Protein AF-A0AAW1L3X9-F1 (afdb_monomer_lite)

Radius of gyration: 18.59 Å; chains: 1; bounding box: 48×36×41 Å

Organism: Popillia japonica (NCBI:txid7064)

Structure (mmCIF, N/CA/C/O backbone):
data_AF-A0AAW1L3X9-F1
#
_entry.id   AF-A0AAW1L3X9-F1
#
loop_
_atom_site.group_PDB
_atom_site.id
_atom_site.type_symbol
_atom_site.label_atom_id
_atom_site.label_alt_id
_atom_site.label_comp_id
_atom_site.label_asym_id
_atom_site.label_entity_id
_atom_site.label_seq_id
_atom_site.pdbx_PDB_ins_code
_atom_site.Cartn_x
_atom_site.Cartn_y
_atom_site.Cartn_z
_atom_site.occupancy
_atom_site.B_iso_or_equiv
_atom_site.auth_seq_id
_atom_site.auth_comp_id
_atom_site.auth_asym_id
_atom_site.auth_atom_id
_atom_site.pdbx_PDB_model_num
ATOM 1 N N . MET A 1 1 ? 4.579 18.837 -8.615 1.00 31.17 1 MET A N 1
ATOM 2 C CA . MET A 1 1 ? 4.226 18.427 -9.988 1.00 31.17 1 MET A CA 1
ATOM 3 C C . MET A 1 1 ? 5.165 17.307 -10.387 1.00 31.17 1 MET A C 1
ATOM 5 O O . MET A 1 1 ? 6.360 17.476 -10.192 1.00 31.17 1 MET A O 1
ATOM 9 N N . LEU A 1 2 ? 4.646 16.171 -10.857 1.00 41.59 2 LEU A N 1
ATOM 10 C CA . LEU A 1 2 ? 5.478 15.141 -11.482 1.00 41.59 2 LEU A CA 1
ATOM 11 C C . LEU A 1 2 ? 5.768 15.633 -12.906 1.00 41.59 2 LEU A C 1
ATOM 13 O O . LEU A 1 2 ? 4.848 15.704 -13.716 1.00 41.59 2 LEU A O 1
ATOM 17 N N . GLN A 1 3 ? 7.000 16.052 -13.185 1.00 44.22 3 GLN A N 1
ATOM 18 C CA . GLN A 1 3 ? 7.439 16.269 -14.562 1.00 44.22 3 GLN A CA 1
ATOM 19 C C . GLN A 1 3 ? 7.664 14.890 -15.181 1.00 44.22 3 GLN A C 1
ATOM 21 O O . GLN A 1 3 ? 8.655 14.229 -14.884 1.00 44.22 3 GLN A O 1
ATOM 26 N N . ILE A 1 4 ? 6.711 14.440 -15.994 1.00 54.62 4 ILE A N 1
ATOM 27 C CA . ILE A 1 4 ? 6.959 13.378 -16.965 1.00 54.62 4 ILE A CA 1
ATOM 28 C C . ILE A 1 4 ? 7.671 14.082 -18.118 1.00 54.62 4 ILE A C 1
ATOM 30 O O . ILE A 1 4 ? 7.050 14.820 -18.878 1.00 54.62 4 ILE A O 1
ATOM 34 N N . ALA A 1 5 ? 8.997 13.973 -18.142 1.00 49.59 5 ALA A N 1
ATOM 35 C CA . ALA A 1 5 ? 9.815 14.484 -19.227 1.00 49.59 5 ALA A CA 1
ATOM 36 C C . ALA A 1 5 ? 9.553 13.613 -20.460 1.00 49.59 5 ALA A C 1
ATOM 38 O O . ALA A 1 5 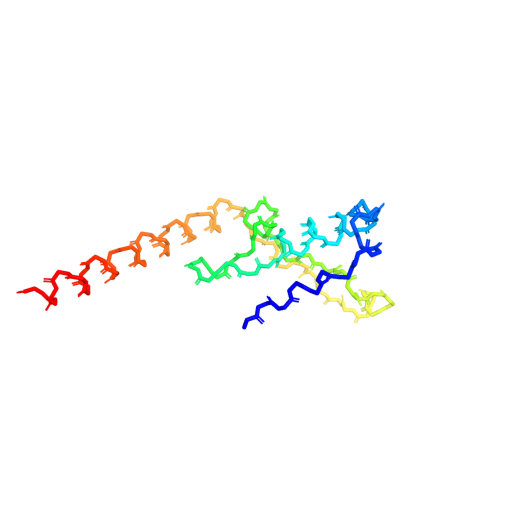? 10.065 12.509 -20.558 1.00 49.59 5 ALA A O 1
ATOM 39 N N . THR A 1 6 ? 8.706 14.084 -21.369 1.00 50.62 6 THR A N 1
ATOM 40 C CA . THR A 1 6 ? 8.506 13.464 -22.679 1.00 50.62 6 THR A CA 1
ATOM 41 C C . THR A 1 6 ? 9.574 14.001 -23.628 1.00 50.62 6 THR A C 1
ATOM 43 O O . THR A 1 6 ? 9.373 15.029 -24.275 1.00 50.62 6 THR A O 1
ATOM 46 N N . SER A 1 7 ? 10.740 13.357 -23.662 1.00 49.94 7 SER A N 1
ATOM 47 C CA . SER A 1 7 ? 11.645 13.436 -24.814 1.00 49.94 7 SER A CA 1
ATOM 48 C C . SER A 1 7 ? 11.321 1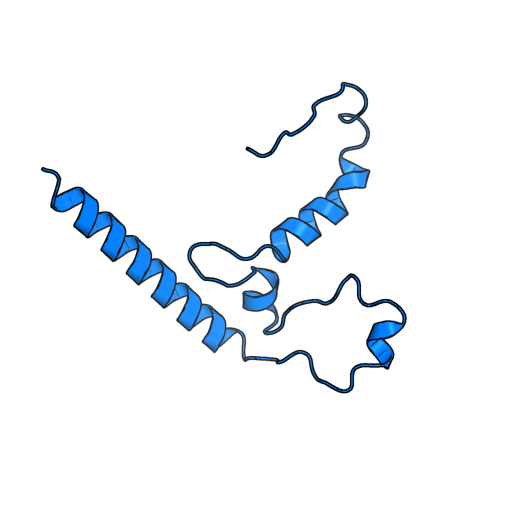2.280 -25.757 1.00 49.94 7 SER A C 1
ATOM 50 O O . SER A 1 7 ? 11.167 11.158 -25.291 1.00 49.94 7 SER A O 1
ATOM 52 N N . GLU A 1 8 ? 11.234 12.544 -27.060 1.00 54.28 8 GLU A N 1
ATOM 53 C CA . GLU A 1 8 ? 10.766 11.620 -28.114 1.00 54.28 8 GLU A CA 1
ATOM 54 C C . GLU A 1 8 ? 11.528 10.270 -28.198 1.00 54.28 8 GLU A C 1
ATOM 56 O O . GLU A 1 8 ? 11.042 9.332 -28.822 1.00 54.28 8 GLU A O 1
ATOM 61 N N . ASP A 1 9 ? 12.671 10.130 -27.515 1.00 53.50 9 ASP A N 1
ATOM 62 C CA . ASP A 1 9 ? 13.433 8.876 -27.363 1.00 53.50 9 ASP A CA 1
ATOM 63 C C . ASP A 1 9 ? 12.851 7.896 -26.311 1.00 53.50 9 ASP A C 1
ATOM 65 O O . ASP A 1 9 ? 13.185 6.709 -26.322 1.00 53.50 9 ASP A O 1
ATOM 69 N N . ASP A 1 10 ? 11.979 8.350 -25.400 1.00 56.03 10 ASP A N 1
ATOM 70 C CA . ASP A 1 10 ? 11.425 7.517 -24.311 1.00 56.03 10 ASP A CA 1
ATOM 71 C C . ASP A 1 10 ? 10.243 6.635 -24.761 1.00 56.03 10 ASP A C 1
ATOM 73 O O . ASP A 1 10 ? 9.995 5.575 -24.175 1.00 56.03 10 ASP A O 1
ATOM 77 N N . ASP A 1 11 ? 9.541 7.011 -25.835 1.00 58.62 11 ASP A N 1
ATOM 78 C CA . ASP A 1 11 ? 8.330 6.308 -26.291 1.00 58.62 11 ASP A CA 1
ATOM 79 C C . ASP A 1 11 ? 8.619 4.888 -26.812 1.00 58.62 11 ASP A C 1
ATOM 81 O O . ASP A 1 11 ? 7.752 4.012 -26.768 1.00 58.62 11 ASP A O 1
ATOM 85 N N . THR A 1 12 ? 9.851 4.604 -27.250 1.00 65.62 12 THR A N 1
ATOM 86 C CA . THR A 1 12 ? 10.255 3.268 -27.734 1.00 65.62 12 THR A CA 1
ATOM 87 C C . THR A 1 12 ? 10.795 2.340 -26.645 1.00 65.62 12 THR A C 1
ATOM 89 O O . THR A 1 12 ? 11.011 1.161 -26.921 1.00 65.62 12 THR A O 1
ATOM 92 N N . ARG A 1 13 ? 10.987 2.825 -25.408 1.00 74.19 13 ARG A N 1
ATOM 93 C CA . ARG A 1 13 ? 11.578 2.054 -24.290 1.00 74.19 13 ARG A CA 1
ATOM 94 C C . ARG A 1 13 ? 10.686 1.982 -23.052 1.00 74.19 13 ARG A C 1
ATOM 96 O O . ARG A 1 13 ? 11.162 1.738 -21.939 1.00 74.19 13 ARG A O 1
ATOM 103 N N . TRP A 1 14 ? 9.381 2.180 -23.224 1.00 75.12 14 TRP A N 1
ATOM 104 C CA . TRP A 1 14 ? 8.395 2.101 -22.142 1.00 75.12 14 TRP A CA 1
ATOM 105 C C . TRP A 1 14 ? 8.481 0.778 -21.352 1.00 75.12 14 TRP A C 1
ATOM 107 O O . TRP A 1 14 ? 8.263 0.751 -20.138 1.00 75.12 14 TRP A O 1
ATOM 117 N N . ASP A 1 15 ? 8.865 -0.3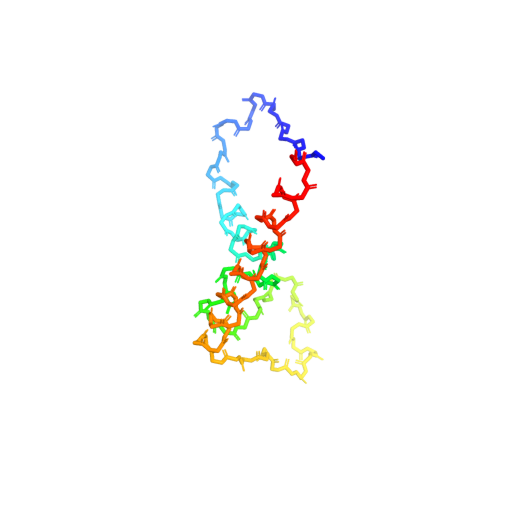13 -22.017 1.00 81.19 15 ASP A N 1
ATOM 118 C CA . ASP A 1 15 ? 9.056 -1.649 -21.452 1.00 81.19 15 ASP A CA 1
ATOM 119 C C . ASP A 1 15 ? 10.211 -1.700 -20.436 1.00 81.19 15 ASP A C 1
ATOM 121 O O . ASP A 1 15 ? 10.100 -2.348 -19.390 1.00 81.19 15 ASP A O 1
ATOM 125 N N . VAL A 1 16 ? 11.288 -0.946 -20.680 1.00 82.06 16 VAL A N 1
ATOM 126 C CA . VAL A 1 16 ? 12.442 -0.822 -19.773 1.00 82.06 16 VAL A CA 1
ATOM 127 C C . VAL A 1 16 ? 12.024 -0.196 -18.442 1.00 82.06 16 VAL A C 1
ATOM 129 O O . VAL A 1 16 ? 12.549 -0.550 -17.381 1.00 82.06 16 VAL A O 1
ATOM 132 N N . HIS A 1 17 ? 11.043 0.705 -18.476 1.00 83.12 17 HIS A N 1
ATOM 133 C CA . HIS A 1 17 ? 10.535 1.392 -17.294 1.00 83.12 17 HIS A CA 1
ATOM 134 C C . HIS A 1 17 ? 9.371 0.667 -16.617 1.00 83.12 17 HIS A C 1
ATOM 136 O O . HIS A 1 17 ? 9.111 0.930 -15.440 1.00 83.12 17 HIS A O 1
ATOM 142 N N . LEU A 1 18 ? 8.725 -0.291 -17.289 1.00 87.56 18 LEU A N 1
ATOM 143 C CA . LEU A 1 18 ? 7.528 -0.968 -16.787 1.00 87.56 18 LEU A CA 1
ATOM 144 C C . LEU A 1 18 ? 7.746 -1.611 -15.413 1.00 87.56 18 LEU A C 1
ATOM 146 O O . LEU A 1 18 ? 6.983 -1.354 -14.485 1.00 87.56 18 LEU A O 1
ATOM 150 N N . LYS A 1 19 ? 8.836 -2.368 -15.237 1.00 86.88 19 LYS A N 1
ATOM 151 C CA . LYS A 1 19 ? 9.157 -3.013 -13.947 1.00 86.88 19 LYS A CA 1
ATOM 152 C C . LYS A 1 19 ? 9.377 -1.999 -12.827 1.00 86.88 19 LYS A C 1
ATOM 154 O O . LYS A 1 19 ? 9.026 -2.242 -11.674 1.00 86.88 19 LYS A O 1
ATOM 159 N N . LYS A 1 20 ? 9.984 -0.856 -13.157 1.00 86.75 20 LYS A N 1
ATOM 160 C CA . LYS A 1 20 ? 10.190 0.231 -12.198 1.00 86.75 20 LYS A CA 1
ATOM 161 C C . LYS A 1 20 ? 8.848 0.848 -11.808 1.00 86.75 20 LYS A C 1
ATOM 163 O O . LYS A 1 20 ? 8.622 1.052 -10.622 1.00 86.75 20 LYS A O 1
ATOM 168 N N . ILE A 1 21 ? 7.977 1.113 -12.779 1.00 89.06 21 ILE A N 1
ATOM 169 C CA . ILE A 1 21 ? 6.646 1.686 -12.552 1.00 89.06 21 ILE A CA 1
ATOM 170 C C . ILE A 1 21 ? 5.786 0.739 -11.716 1.00 89.06 21 ILE A C 1
ATOM 172 O O . ILE A 1 21 ? 5.206 1.178 -10.732 1.00 89.06 21 ILE A O 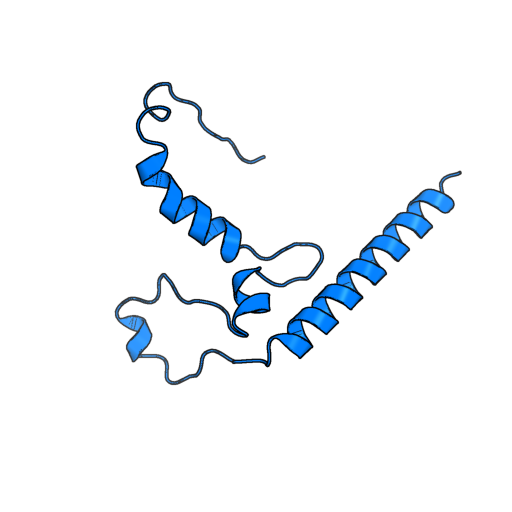1
ATOM 176 N N . GLU A 1 22 ? 5.742 -0.549 -12.056 1.00 91.50 22 GLU A N 1
ATOM 177 C CA . GLU A 1 22 ? 4.987 -1.560 -11.311 1.00 91.50 22 GLU A CA 1
ATOM 178 C C . GLU A 1 22 ? 5.432 -1.620 -9.849 1.00 91.50 22 GLU A C 1
ATOM 180 O O . GLU A 1 22 ? 4.607 -1.570 -8.934 1.00 91.50 22 GLU A O 1
ATOM 185 N N . ARG A 1 23 ? 6.749 -1.673 -9.619 1.00 90.69 23 ARG A N 1
ATOM 186 C CA . ARG A 1 23 ? 7.305 -1.638 -8.269 1.00 90.69 23 ARG A CA 1
ATOM 187 C C . ARG A 1 23 ? 6.891 -0.357 -7.554 1.00 90.69 23 ARG A C 1
ATOM 189 O O . ARG A 1 23 ? 6.296 -0.433 -6.487 1.00 90.69 23 ARG A O 1
ATOM 196 N N . ASP A 1 24 ? 7.188 0.799 -8.142 1.00 90.75 24 ASP A N 1
ATOM 197 C CA . ASP A 1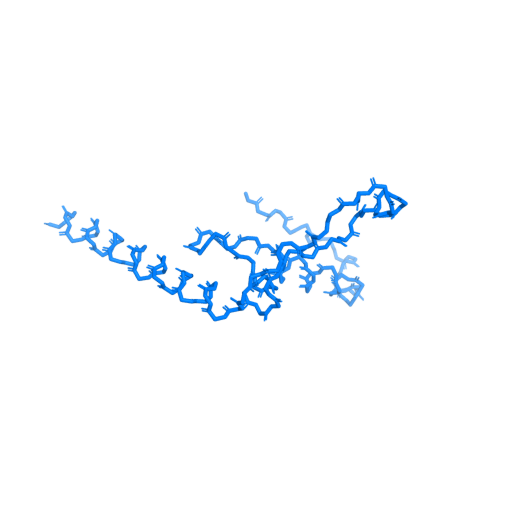 24 ? 6.949 2.095 -7.513 1.00 90.75 24 ASP A CA 1
ATOM 198 C C . ASP A 1 24 ? 5.444 2.292 -7.216 1.00 90.75 24 ASP A C 1
ATOM 200 O O . ASP A 1 24 ? 5.099 2.789 -6.146 1.00 90.75 24 ASP A O 1
ATOM 204 N N . LEU A 1 25 ? 4.541 1.833 -8.091 1.00 92.88 25 LEU A N 1
ATOM 205 C CA . LEU A 1 25 ? 3.089 1.862 -7.892 1.00 92.88 25 LEU A CA 1
ATOM 206 C C . LEU A 1 25 ? 2.656 0.979 -6.716 1.00 92.88 25 LEU A C 1
ATOM 208 O O . LEU A 1 25 ? 1.916 1.435 -5.844 1.00 92.88 25 LEU A O 1
ATOM 212 N N . ASN A 1 26 ? 3.138 -0.263 -6.664 1.00 94.06 26 ASN A N 1
ATOM 213 C CA . ASN A 1 26 ? 2.755 -1.213 -5.621 1.00 94.06 26 ASN A CA 1
ATOM 214 C C . ASN A 1 26 ? 3.317 -0.848 -4.242 1.00 94.06 26 ASN A C 1
ATOM 216 O O . ASN A 1 26 ? 2.746 -1.237 -3.223 1.00 94.06 26 ASN A O 1
ATOM 220 N N . THR A 1 27 ? 4.417 -0.095 -4.192 1.00 92.44 27 THR A N 1
ATOM 221 C CA . THR A 1 27 ? 5.153 0.187 -2.950 1.00 92.44 27 THR A CA 1
ATOM 222 C C . THR A 1 27 ? 4.962 1.615 -2.460 1.00 92.44 27 THR A C 1
ATOM 224 O O . THR A 1 27 ? 5.346 1.941 -1.339 1.00 92.44 27 THR A O 1
ATOM 227 N N . SER A 1 28 ? 4.371 2.482 -3.283 1.00 92.94 28 SER A N 1
ATOM 228 C CA . SER A 1 28 ? 4.020 3.840 -2.882 1.00 92.94 28 SER A CA 1
ATOM 229 C C . SER A 1 28 ? 2.953 3.827 -1.793 1.00 92.94 28 SER A C 1
ATOM 231 O O . SER A 1 28 ? 1.938 3.138 -1.891 1.00 92.94 28 SER A O 1
ATOM 233 N N . VAL A 1 29 ? 3.173 4.631 -0.754 1.00 92.62 29 VAL A N 1
ATOM 234 C CA . VAL A 1 29 ? 2.215 4.812 0.337 1.00 92.62 29 VAL A CA 1
ATOM 235 C C . VAL A 1 29 ? 1.017 5.609 -0.168 1.00 92.62 29 VAL A C 1
ATOM 237 O O . VAL A 1 29 ? 1.152 6.739 -0.644 1.00 92.62 29 VAL A O 1
ATOM 240 N N . ASN A 1 30 ? -0.176 5.032 -0.047 1.00 91.31 30 ASN A N 1
ATOM 241 C CA . ASN A 1 30 ? -1.405 5.724 -0.397 1.00 91.31 30 ASN A CA 1
ATOM 242 C C . ASN A 1 30 ? -1.730 6.796 0.658 1.00 91.31 30 ASN A C 1
ATOM 244 O O . ASN A 1 30 ? -1.730 6.528 1.858 1.00 91.31 30 ASN A O 1
ATOM 248 N N . LYS A 1 31 ? -2.049 8.019 0.214 1.00 88.06 31 LYS A N 1
ATOM 249 C CA . LYS A 1 31 ? -2.318 9.161 1.108 1.00 88.06 31 LYS A CA 1
ATOM 250 C C . LYS A 1 31 ? -3.538 8.975 2.012 1.00 88.06 31 LYS A C 1
ATOM 252 O O . LYS A 1 31 ? -3.577 9.554 3.091 1.00 88.06 31 LYS A O 1
ATOM 257 N N . SER A 1 32 ? -4.545 8.233 1.561 1.00 84.00 32 SER A N 1
ATOM 258 C CA . SER A 1 32 ? -5.797 8.041 2.294 1.00 84.00 32 SER A CA 1
ATOM 259 C C . SER A 1 32 ? -5.705 6.918 3.320 1.00 84.00 32 SER A C 1
ATOM 261 O O . SER A 1 32 ? -6.327 7.028 4.370 1.00 84.00 32 SER A O 1
ATOM 263 N N . THR A 1 33 ? -4.948 5.856 3.032 1.00 89.31 33 THR A N 1
ATOM 264 C CA . THR A 1 33 ? -4.841 4.679 3.913 1.00 89.31 33 THR A CA 1
ATOM 265 C C . THR A 1 33 ? -3.549 4.640 4.723 1.00 89.31 33 THR A C 1
ATOM 267 O O . THR A 1 33 ? -3.473 3.891 5.687 1.00 89.31 33 THR A O 1
ATOM 270 N N . GLY A 1 34 ? -2.522 5.405 4.337 1.00 90.88 34 GLY A N 1
ATOM 271 C CA . GLY A 1 34 ? -1.194 5.349 4.956 1.00 90.88 34 GLY A CA 1
ATOM 272 C C . GLY A 1 34 ? -0.431 4.050 4.674 1.00 90.88 34 GLY A C 1
ATOM 273 O O . GLY A 1 34 ? 0.601 3.811 5.294 1.00 90.88 34 GLY A O 1
ATOM 274 N N . LYS A 1 35 ? -0.921 3.218 3.746 1.00 93.62 35 LYS A N 1
ATOM 275 C CA . LYS A 1 35 ? -0.399 1.878 3.441 1.00 93.62 35 LYS A CA 1
ATOM 276 C C . LYS A 1 35 ? -0.135 1.726 1.947 1.00 93.62 35 LYS A C 1
ATOM 278 O O . LYS A 1 35 ? -0.831 2.337 1.133 1.00 93.62 35 LYS A O 1
ATOM 283 N N . SER A 1 36 ? 0.868 0.930 1.581 1.00 94.31 36 SER A N 1
ATOM 284 C CA . SER A 1 36 ? 1.108 0.571 0.173 1.00 94.31 36 SER A CA 1
ATOM 285 C C . SER A 1 36 ? 0.230 -0.606 -0.259 1.00 94.31 36 SER A C 1
ATOM 287 O O . SER A 1 36 ? -0.202 -1.398 0.578 1.00 94.31 36 SER A O 1
ATOM 289 N N . ALA A 1 37 ? -0.032 -0.751 -1.562 1.00 95.25 37 ALA A N 1
ATOM 290 C CA . ALA A 1 37 ? -0.813 -1.883 -2.068 1.00 95.25 37 ALA A CA 1
ATOM 291 C C . ALA A 1 37 ? -0.134 -3.225 -1.750 1.00 95.25 37 ALA A C 1
ATOM 293 O O . ALA A 1 37 ? -0.797 -4.175 -1.340 1.00 95.25 37 ALA A O 1
ATOM 294 N N . PHE A 1 38 ? 1.196 -3.271 -1.864 1.00 94.94 38 PHE A N 1
ATOM 295 C CA . PHE A 1 38 ? 1.993 -4.433 -1.491 1.00 94.94 38 PHE A CA 1
ATOM 296 C C . PHE A 1 38 ? 1.795 -4.796 -0.017 1.00 94.94 38 PHE A C 1
ATOM 298 O O . PHE A 1 38 ? 1.527 -5.950 0.304 1.00 94.94 38 PHE A O 1
ATOM 305 N N . GLU A 1 39 ? 1.884 -3.815 0.881 1.00 94.56 39 GLU A N 1
ATOM 306 C CA . GLU A 1 39 ? 1.724 -4.040 2.321 1.00 94.56 39 GLU A CA 1
ATOM 307 C C . GLU A 1 39 ? 0.320 -4.554 2.662 1.00 94.56 39 GLU A C 1
ATOM 309 O O . GLU A 1 39 ? 0.179 -5.477 3.459 1.00 94.56 39 GLU A O 1
ATOM 314 N N . LEU A 1 40 ? -0.721 -4.017 2.019 1.00 95.44 40 LEU A N 1
ATOM 315 C CA . LEU A 1 40 ? -2.101 -4.474 2.213 1.00 95.44 40 LEU A CA 1
ATOM 316 C C . LEU A 1 40 ? -2.340 -5.906 1.718 1.00 95.44 40 LEU A C 1
ATOM 318 O O . LEU A 1 40 ? -3.232 -6.582 2.233 1.00 95.44 40 LEU A O 1
ATOM 322 N N . LEU A 1 41 ? -1.582 -6.354 0.715 1.00 96.25 41 LEU A N 1
ATOM 323 C CA . LEU A 1 41 ? -1.710 -7.691 0.142 1.00 96.25 41 LEU A CA 1
ATOM 324 C C . LEU A 1 41 ? -0.882 -8.726 0.912 1.00 96.25 41 LEU A C 1
ATOM 326 O O . LEU A 1 41 ? -1.387 -9.800 1.232 1.00 96.25 41 LEU A O 1
ATOM 330 N N . TYR A 1 42 ? 0.371 -8.398 1.219 1.00 94.50 42 TYR A N 1
ATOM 331 C CA . TYR A 1 42 ? 1.350 -9.348 1.747 1.00 94.50 42 TYR A CA 1
ATOM 332 C C . TYR A 1 42 ? 1.624 -9.202 3.241 1.00 94.50 42 TYR A C 1
ATOM 334 O O . TYR A 1 42 ? 2.230 -10.090 3.833 1.00 94.50 42 TYR A O 1
ATOM 342 N N . GLY A 1 43 ? 1.173 -8.121 3.874 1.00 94.06 43 GLY A N 1
ATOM 343 C CA . GLY A 1 43 ? 1.299 -7.952 5.318 1.00 94.06 43 GLY A CA 1
ATOM 344 C C . GLY A 1 43 ? 2.611 -7.335 5.789 1.00 94.06 43 GLY A C 1
ATOM 345 O O . GLY A 1 43 ? 2.806 -7.196 6.991 1.00 94.06 43 GLY A O 1
ATOM 346 N N . TYR A 1 44 ? 3.513 -6.959 4.883 1.00 91.31 44 TYR A N 1
ATOM 347 C CA . TYR A 1 44 ? 4.806 -6.368 5.225 1.00 91.31 44 TYR A CA 1
ATOM 348 C C . TYR A 1 44 ? 5.275 -5.363 4.167 1.00 91.31 44 TYR A C 1
ATOM 350 O O . TYR A 1 44 ? 4.752 -5.315 3.053 1.00 91.31 44 TYR A O 1
ATOM 358 N N . ILE A 1 45 ? 6.275 -4.552 4.517 1.00 88.69 45 ILE A N 1
ATOM 359 C CA . ILE A 1 45 ? 6.864 -3.557 3.615 1.00 88.69 45 ILE A CA 1
ATOM 360 C C . ILE A 1 45 ? 8.075 -4.176 2.899 1.00 88.69 45 ILE A C 1
ATOM 362 O O . ILE A 1 45 ? 8.999 -4.647 3.564 1.00 88.69 45 ILE A O 1
ATOM 366 N N . PRO A 1 46 ? 8.106 -4.170 1.559 1.00 85.44 46 PRO A N 1
ATOM 367 C CA . PRO A 1 46 ? 9.178 -4.795 0.797 1.00 85.44 46 PRO A CA 1
ATOM 368 C C . PRO A 1 46 ? 10.461 -3.955 0.815 1.00 85.44 46 PRO A C 1
ATOM 370 O O . PRO A 1 46 ? 10.435 -2.728 0.698 1.00 85.44 46 PRO A O 1
ATOM 373 N N . ARG A 1 47 ? 11.607 -4.639 0.900 1.00 80.50 47 ARG A N 1
ATOM 374 C CA . ARG A 1 47 ? 12.947 -4.037 0.962 1.00 80.50 47 ARG A CA 1
ATOM 375 C C . ARG A 1 47 ? 13.684 -4.225 -0.367 1.00 80.50 47 ARG A C 1
ATOM 377 O O . ARG A 1 47 ? 14.124 -5.326 -0.684 1.00 80.50 47 ARG A O 1
ATOM 384 N N . PHE A 1 48 ? 13.817 -3.161 -1.168 1.00 72.62 48 PHE A N 1
ATOM 385 C CA . PHE A 1 48 ? 14.430 -3.241 -2.511 1.00 72.62 48 PHE A CA 1
ATOM 386 C C . PHE A 1 48 ? 15.867 -2.720 -2.607 1.00 72.62 48 PHE A C 1
ATOM 388 O O . PHE A 1 48 ? 16.530 -2.993 -3.605 1.00 72.62 48 PHE A O 1
ATOM 395 N N . LYS A 1 49 ? 16.345 -1.932 -1.634 1.00 65.88 49 LYS A N 1
ATOM 396 C CA . LYS A 1 49 ? 17.636 -1.218 -1.726 1.00 65.88 49 LYS A CA 1
ATOM 397 C C . LYS A 1 49 ? 18.690 -1.690 -0.726 1.00 65.88 49 LYS A C 1
ATOM 399 O O . LYS A 1 49 ? 19.760 -1.098 -0.653 1.00 65.88 49 LYS A O 1
ATOM 404 N N . ASP A 1 50 ? 18.418 -2.766 -0.002 1.00 67.06 50 ASP A N 1
ATOM 405 C CA . ASP A 1 50 ? 19.202 -3.078 1.192 1.00 67.06 50 ASP A CA 1
ATOM 406 C C . ASP A 1 50 ? 20.515 -3.805 0.886 1.00 67.06 50 ASP A C 1
ATOM 408 O O . ASP A 1 50 ? 21.390 -3.842 1.740 1.00 67.06 50 ASP A O 1
ATOM 412 N N . GLY A 1 51 ? 20.708 -4.326 -0.333 1.00 70.75 51 GLY A N 1
ATOM 413 C CA . GLY A 1 51 ? 21.989 -4.884 -0.790 1.00 70.75 51 GLY A CA 1
ATOM 414 C C . GLY A 1 51 ? 22.674 -5.783 0.253 1.00 70.75 51 GLY A C 1
ATOM 415 O O . GLY A 1 51 ? 22.036 -6.641 0.859 1.00 70.75 51 GLY A O 1
ATOM 416 N N . MET A 1 52 ? 23.968 -5.546 0.489 1.00 68.06 52 MET A N 1
ATOM 417 C CA . MET A 1 52 ? 24.763 -6.204 1.542 1.00 68.06 52 MET A CA 1
ATOM 418 C C . MET A 1 52 ? 24.300 -5.861 2.971 1.00 68.06 52 MET A C 1
ATOM 420 O O . MET A 1 52 ? 24.515 -6.645 3.887 1.00 68.06 52 MET A O 1
ATOM 424 N N . PHE A 1 53 ? 23.642 -4.717 3.188 1.00 69.56 53 PHE A N 1
ATOM 425 C CA . PHE A 1 53 ? 23.130 -4.315 4.506 1.00 69.56 53 PHE A CA 1
ATOM 426 C C . PHE A 1 53 ? 21.926 -5.152 4.957 1.00 69.56 53 PHE A C 1
ATOM 428 O O . PHE A 1 53 ? 21.613 -5.187 6.147 1.00 69.56 53 PHE A O 1
ATOM 435 N N . ARG A 1 54 ? 21.298 -5.896 4.037 1.00 67.31 54 ARG A N 1
ATOM 436 C CA . ARG A 1 54 ? 20.224 -6.843 4.357 1.00 67.31 54 ARG A CA 1
ATOM 437 C C . ARG A 1 54 ? 20.669 -7.923 5.346 1.00 67.31 54 ARG A C 1
ATOM 439 O O . ARG A 1 54 ? 19.860 -8.334 6.165 1.00 67.31 54 ARG A O 1
ATOM 446 N N . SER A 1 55 ? 21.930 -8.367 5.299 1.00 67.38 55 SER A N 1
ATOM 447 C CA . SER A 1 55 ? 22.455 -9.382 6.228 1.00 67.38 55 SER A CA 1
ATOM 448 C C . SER A 1 55 ? 22.915 -8.811 7.571 1.00 67.38 55 SER A C 1
ATOM 450 O O . SER A 1 55 ? 23.231 -9.578 8.470 1.00 67.38 55 SER A O 1
ATOM 452 N N . LEU A 1 56 ? 22.996 -7.481 7.697 1.00 70.75 56 LEU A N 1
ATOM 453 C CA . LEU A 1 56 ? 23.467 -6.788 8.902 1.00 70.75 56 LEU A CA 1
ATOM 454 C C . LEU A 1 56 ? 22.323 -6.354 9.825 1.00 70.75 56 LEU A C 1
ATOM 456 O O . LEU A 1 56 ? 22.575 -5.824 10.903 1.00 70.75 56 LEU A O 1
ATOM 460 N N . THR A 1 57 ? 21.073 -6.544 9.400 1.00 66.00 57 THR A N 1
ATOM 461 C CA . THR A 1 57 ? 19.893 -6.232 10.207 1.00 66.00 57 THR A CA 1
ATOM 462 C C . THR A 1 57 ? 19.220 -7.528 10.639 1.00 66.00 57 THR A C 1
ATOM 464 O O . THR A 1 57 ? 18.498 -8.165 9.874 1.00 66.00 57 THR A O 1
ATOM 467 N N . GLU A 1 58 ? 19.464 -7.922 11.887 1.00 65.06 58 GLU A N 1
ATOM 468 C CA . GLU A 1 58 ? 18.642 -8.904 12.593 1.00 65.06 58 GLU A CA 1
ATOM 469 C C . GLU A 1 58 ? 17.337 -8.219 13.001 1.00 65.06 58 GLU A C 1
ATOM 471 O O . GLU A 1 58 ? 17.191 -7.805 14.138 1.00 65.06 58 GLU A O 1
ATOM 476 N N . ASP A 1 59 ? 16.422 -7.998 12.054 1.00 57.56 59 ASP A N 1
ATOM 477 C CA . ASP A 1 59 ? 14.995 -8.117 12.359 1.00 57.56 59 ASP A CA 1
ATOM 478 C C . ASP A 1 59 ? 14.095 -8.064 11.116 1.00 57.56 59 ASP A C 1
ATOM 480 O O . ASP A 1 59 ? 14.110 -7.148 10.286 1.00 57.56 59 ASP A O 1
ATOM 484 N N . ASN A 1 60 ? 13.344 -9.158 10.999 1.00 58.44 60 ASN A N 1
ATOM 485 C CA . ASN A 1 60 ? 11.905 -9.252 10.794 1.00 58.44 60 ASN A CA 1
ATOM 486 C C . ASN A 1 60 ? 11.238 -8.084 10.062 1.00 58.44 60 ASN A C 1
ATOM 488 O O . ASN A 1 60 ? 10.849 -7.080 10.658 1.00 58.44 60 ASN A O 1
ATOM 492 N N . GLU A 1 61 ? 10.966 -8.300 8.772 1.00 66.81 61 GLU A N 1
ATOM 493 C CA . GLU A 1 61 ? 9.787 -7.700 8.148 1.00 66.81 61 GLU A CA 1
ATOM 494 C C . GLU A 1 61 ? 8.622 -7.855 9.135 1.00 66.81 61 GLU A C 1
ATOM 496 O O . GLU A 1 61 ? 8.245 -8.980 9.462 1.00 66.81 61 GLU A O 1
ATOM 501 N N . THR A 1 62 ? 8.132 -6.743 9.701 1.00 77.69 62 THR A N 1
ATOM 502 C CA . THR A 1 62 ? 7.070 -6.768 10.713 1.00 77.69 62 THR A CA 1
ATOM 503 C C . THR A 1 62 ? 5.779 -7.195 10.036 1.00 77.69 62 THR A C 1
ATOM 505 O O . THR A 1 62 ? 4.967 -6.368 9.619 1.00 77.69 62 THR A O 1
ATOM 508 N N . TYR A 1 63 ? 5.625 -8.504 9.874 1.00 88.88 63 TYR A N 1
ATOM 509 C CA . TYR A 1 63 ? 4.457 -9.089 9.262 1.00 88.88 63 TYR A CA 1
ATOM 510 C C . TYR A 1 63 ? 3.245 -8.813 10.144 1.00 88.88 63 TYR A C 1
ATOM 512 O O . TYR A 1 63 ? 3.211 -9.128 11.335 1.00 88.88 63 TYR A O 1
ATOM 520 N N . ARG A 1 64 ? 2.222 -8.236 9.529 1.00 93.69 64 ARG A N 1
ATOM 521 C CA . ARG A 1 64 ? 0.881 -8.107 10.078 1.00 93.69 64 ARG A CA 1
ATOM 522 C C . ARG A 1 64 ? -0.062 -8.876 9.174 1.00 93.69 64 ARG A C 1
ATOM 524 O O . ARG A 1 64 ? 0.061 -8.835 7.956 1.00 93.69 64 ARG A O 1
ATOM 531 N N . LEU A 1 65 ? -1.046 -9.541 9.770 1.00 95.19 65 LEU A N 1
ATOM 532 C CA . LEU A 1 65 ? -2.066 -10.243 9.003 1.00 95.19 65 LEU A CA 1
ATOM 533 C C . LEU A 1 65 ? -2.749 -9.264 8.018 1.00 95.19 65 LEU A C 1
ATOM 535 O O . LEU A 1 65 ? -3.295 -8.254 8.480 1.00 95.19 65 LEU A O 1
ATOM 539 N N . PRO A 1 66 ? -2.777 -9.556 6.700 1.00 96.31 66 PRO A N 1
ATOM 540 C CA . PRO A 1 66 ? -3.341 -8.660 5.687 1.00 96.31 66 PRO A CA 1
ATOM 541 C C . PRO A 1 66 ? -4.760 -8.195 6.003 1.00 96.31 66 PRO A C 1
ATOM 543 O O . PRO A 1 66 ? -5.090 -7.028 5.818 1.00 96.31 66 PRO A O 1
ATOM 546 N N . LYS A 1 67 ? -5.583 -9.080 6.577 1.00 96.44 67 LYS A N 1
ATOM 547 C CA . LYS A 1 67 ? -6.959 -8.763 6.968 1.00 96.44 67 LYS A CA 1
ATOM 548 C C . LYS A 1 67 ? -7.041 -7.562 7.917 1.00 96.44 67 LYS A C 1
ATOM 550 O O . LYS A 1 67 ? -7.826 -6.653 7.674 1.00 96.44 67 LYS A O 1
ATOM 555 N N . CYS A 1 68 ? -6.186 -7.506 8.937 1.00 95.56 68 CYS A N 1
ATOM 556 C CA . CYS A 1 68 ? -6.170 -6.388 9.882 1.00 95.56 68 CYS A CA 1
ATOM 557 C C . CYS A 1 68 ? -5.750 -5.076 9.203 1.00 95.56 68 CYS A C 1
ATOM 559 O O . CYS A 1 68 ? -6.307 -4.022 9.493 1.00 95.56 68 CYS A O 1
ATOM 561 N N . LEU A 1 69 ? -4.781 -5.136 8.283 1.00 95.44 69 LEU A N 1
ATOM 562 C CA . LEU A 1 69 ? -4.330 -3.967 7.524 1.00 95.44 69 LEU A CA 1
ATOM 563 C C . LEU A 1 69 ? -5.412 -3.448 6.570 1.00 95.44 69 LEU A C 1
ATOM 565 O O . LEU A 1 69 ? -5.586 -2.241 6.424 1.00 95.44 69 LEU A O 1
ATOM 569 N N . GLN A 1 70 ? -6.147 -4.354 5.928 1.00 96.31 70 GLN A N 1
ATOM 570 C CA . GLN A 1 70 ? -7.239 -4.022 5.013 1.00 96.31 70 GLN A CA 1
ATOM 571 C C . GLN A 1 70 ? -8.438 -3.418 5.751 1.00 96.31 70 GLN A C 1
ATOM 573 O O . GLN A 1 70 ? -9.034 -2.455 5.265 1.00 96.31 70 GLN A O 1
ATOM 578 N N . GLU A 1 71 ? -8.773 -3.938 6.933 1.00 96.69 71 GLU A N 1
ATOM 579 C CA . GLU A 1 71 ? -9.806 -3.375 7.810 1.00 96.69 71 GLU A CA 1
ATOM 580 C C . GLU A 1 71 ? -9.432 -1.957 8.269 1.00 96.69 71 GLU A C 1
ATOM 582 O O . GLU A 1 71 ? -10.233 -1.030 8.129 1.00 96.69 71 GLU A O 1
ATOM 587 N N . GLU A 1 72 ? -8.190 -1.760 8.724 1.00 95.00 72 GLU A N 1
ATOM 588 C CA . GLU A 1 72 ? -7.642 -0.449 9.098 1.00 95.00 72 GLU A CA 1
ATOM 589 C C . GLU A 1 72 ? -7.727 0.537 7.918 1.00 95.00 72 GLU A C 1
ATOM 591 O O . GLU A 1 72 ? -8.318 1.615 8.035 1.00 95.00 72 GLU A O 1
ATOM 596 N N . ALA A 1 73 ? -7.232 0.140 6.741 1.00 94.81 73 ALA A N 1
ATOM 597 C CA . ALA A 1 73 ? -7.287 0.945 5.522 1.00 94.81 73 ALA A CA 1
ATOM 598 C C . ALA A 1 73 ? -8.724 1.314 5.121 1.00 94.81 73 ALA A C 1
ATOM 600 O O . ALA A 1 73 ? -8.995 2.468 4.776 1.00 94.81 73 ALA A O 1
ATOM 601 N N . SER A 1 74 ? -9.657 0.365 5.220 1.00 95.12 74 SER A N 1
ATOM 602 C CA . SER A 1 74 ? -11.076 0.592 4.933 1.00 95.12 74 SER A CA 1
ATOM 603 C C . SER A 1 74 ? -11.673 1.633 5.879 1.00 95.12 74 SER A C 1
ATOM 605 O O . SER A 1 74 ? -12.358 2.561 5.440 1.00 95.12 74 SER A O 1
ATOM 607 N N . GLN A 1 75 ? -11.362 1.542 7.174 1.00 95.00 75 GLN A N 1
ATOM 608 C CA . GLN A 1 75 ? -11.832 2.506 8.164 1.00 95.00 75 GLN A CA 1
ATOM 609 C C . GLN A 1 75 ? -11.265 3.909 7.909 1.00 95.00 75 GLN A C 1
ATOM 611 O O . GLN A 1 75 ? -12.000 4.900 7.990 1.00 95.00 75 GLN A O 1
ATOM 616 N N . HIS A 1 76 ? -9.983 4.007 7.547 1.00 93.19 76 HIS A N 1
ATOM 617 C CA . HIS A 1 76 ? -9.357 5.272 7.161 1.00 93.19 76 HIS A CA 1
ATOM 618 C C . HIS A 1 76 ? -10.031 5.901 5.937 1.00 93.19 76 HIS A C 1
ATOM 620 O O . HIS A 1 76 ? -10.341 7.095 5.961 1.00 93.19 76 HIS A O 1
ATOM 626 N N . MET A 1 77 ? -10.331 5.110 4.902 1.00 91.94 77 MET A N 1
ATOM 627 C CA . MET A 1 77 ? -11.038 5.589 3.709 1.00 91.94 77 MET A CA 1
ATOM 628 C C . MET A 1 77 ? -12.427 6.136 4.046 1.00 91.94 77 MET A C 1
ATOM 630 O O . MET A 1 77 ? -12.769 7.241 3.623 1.00 91.94 77 MET A O 1
ATOM 634 N N . ILE A 1 78 ? -13.206 5.405 4.848 1.00 94.12 78 ILE A N 1
ATOM 635 C CA . ILE A 1 78 ? -14.542 5.836 5.281 1.00 94.12 78 ILE A CA 1
ATOM 636 C C . ILE A 1 78 ? -14.453 7.152 6.063 1.00 94.12 78 ILE A C 1
ATOM 638 O O . ILE A 1 78 ? -15.224 8.081 5.813 1.00 94.12 78 ILE A O 1
ATOM 642 N N . ASN A 1 79 ? -13.498 7.267 6.986 1.00 91.19 79 ASN A N 1
ATOM 643 C CA . ASN A 1 79 ? -13.312 8.475 7.788 1.00 91.19 79 ASN A CA 1
ATOM 644 C C . ASN A 1 79 ? -12.892 9.676 6.929 1.00 91.19 79 ASN A C 1
ATOM 646 O O . ASN A 1 79 ? -13.432 10.771 7.100 1.00 91.19 79 ASN A O 1
ATOM 650 N N . ALA A 1 80 ? -11.982 9.473 5.973 1.00 89.06 80 ALA A N 1
ATOM 651 C CA . ALA A 1 80 ? -11.573 10.509 5.032 1.00 89.06 80 ALA A CA 1
ATOM 652 C C . ALA A 1 80 ? -12.764 10.997 4.193 1.00 89.06 80 ALA A C 1
ATOM 654 O O . ALA A 1 80 ? -13.001 12.202 4.109 1.00 89.06 80 ALA A O 1
ATOM 655 N N . GLN A 1 81 ? -13.566 10.079 3.647 1.00 90.31 81 GLN A N 1
ATOM 656 C CA . GLN A 1 81 ? -14.765 10.420 2.875 1.00 90.31 81 GLN A CA 1
ATOM 657 C C . GLN A 1 81 ? -15.797 11.185 3.712 1.00 90.31 81 GLN A C 1
ATOM 659 O O . GLN A 1 81 ? -16.324 12.201 3.259 1.00 90.31 81 GLN A O 1
ATOM 664 N N . ARG A 1 82 ? -16.057 10.744 4.951 1.00 91.12 82 ARG A N 1
ATOM 665 C CA . ARG A 1 82 ? -16.956 11.445 5.884 1.00 91.12 82 ARG A CA 1
ATOM 666 C C . ARG A 1 82 ? -16.481 12.870 6.159 1.00 91.12 82 ARG A C 1
ATOM 668 O O . ARG A 1 82 ? -17.288 13.794 6.089 1.00 91.12 82 ARG A O 1
ATOM 675 N N . LYS A 1 83 ? -15.182 13.055 6.420 1.00 88.62 83 LYS A N 1
ATOM 676 C CA . LYS A 1 83 ? -14.582 14.377 6.654 1.00 88.62 83 LYS A CA 1
ATOM 677 C C . LYS A 1 83 ? -14.753 15.295 5.446 1.00 88.62 83 LYS A C 1
ATOM 679 O O . LYS A 1 83 ? -15.188 16.429 5.617 1.00 88.62 83 LYS A O 1
ATOM 684 N N . TYR A 1 84 ? -14.457 14.803 4.243 1.00 87.25 84 TYR A N 1
ATOM 685 C CA . TYR A 1 84 ? -14.655 15.570 3.013 1.00 87.25 84 TYR A CA 1
ATOM 686 C C . TYR A 1 84 ? -16.121 15.968 2.830 1.00 87.25 84 TYR A C 1
ATOM 688 O O . TYR A 1 84 ? -16.408 17.142 2.618 1.00 87.25 84 TYR A O 1
ATOM 696 N N . LYS A 1 85 ? -17.059 15.023 2.976 1.00 90.94 85 LYS A N 1
ATOM 697 C CA . LYS A 1 85 ? -18.497 15.301 2.851 1.00 90.94 85 LYS A CA 1
ATOM 698 C C . LYS A 1 85 ? -18.962 16.372 3.841 1.00 90.94 85 LYS A C 1
ATOM 700 O O . LYS A 1 85 ? -19.675 17.283 3.439 1.00 90.94 85 LYS A O 1
ATOM 705 N N . ALA A 1 86 ? -18.532 16.289 5.100 1.00 89.25 86 ALA A N 1
ATOM 706 C CA . ALA A 1 86 ? -18.849 17.296 6.108 1.00 89.25 86 ALA A CA 1
ATOM 707 C C . ALA A 1 86 ? -18.309 18.679 5.709 1.00 89.25 86 ALA A C 1
ATOM 709 O O . ALA A 1 86 ? -19.068 19.640 5.695 1.00 89.25 86 ALA A O 1
ATOM 710 N N . GLN A 1 87 ? -17.035 18.779 5.312 1.00 86.25 87 GLN A N 1
ATOM 711 C CA . GLN A 1 87 ? -16.439 20.048 4.871 1.00 86.25 87 GLN A CA 1
ATOM 712 C C . GLN A 1 87 ? -17.196 20.684 3.702 1.00 86.25 87 GLN A C 1
ATOM 714 O O . GLN A 1 87 ? -17.456 21.881 3.736 1.00 86.25 87 GLN A O 1
ATOM 719 N N . TYR A 1 88 ? -17.586 19.892 2.700 1.00 82.31 88 TYR A N 1
ATOM 720 C CA . TYR A 1 88 ? -18.371 20.395 1.571 1.00 82.31 88 TYR A CA 1
ATOM 721 C C . TYR A 1 88 ? -19.782 20.847 1.974 1.00 82.31 88 TYR A C 1
ATOM 723 O O . TYR A 1 88 ? -20.273 21.827 1.427 1.00 82.31 88 TYR A O 1
ATOM 731 N N . MET A 1 89 ? -20.423 20.174 2.934 1.00 79.38 89 MET A N 1
ATOM 732 C CA . MET A 1 89 ? -21.770 20.527 3.405 1.00 79.38 89 MET A CA 1
ATOM 733 C C . MET A 1 89 ? -21.816 21.784 4.289 1.00 79.38 89 MET A C 1
ATOM 735 O O . MET A 1 89 ? -22.863 22.410 4.359 1.00 79.38 89 MET A O 1
ATOM 739 N N . TYR A 1 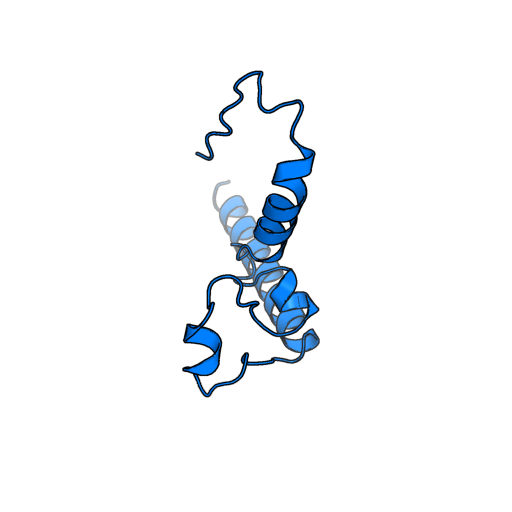90 ? -20.716 22.171 4.947 1.00 66.25 90 TYR A N 1
ATOM 740 C CA . TYR A 1 90 ? -20.641 23.401 5.760 1.00 66.25 90 TYR A CA 1
ATOM 741 C C . TYR A 1 90 ? -20.283 24.668 4.956 1.00 66.25 90 TYR A C 1
ATOM 743 O O . TYR A 1 90 ? -20.245 25.755 5.526 1.00 66.25 90 TYR A O 1
ATOM 751 N N . LEU A 1 91 ? -19.980 24.537 3.661 1.00 61.97 91 LEU A N 1
ATOM 752 C CA . LEU A 1 91 ? -19.606 25.643 2.766 1.00 61.97 91 LEU A CA 1
ATOM 753 C C . LEU A 1 91 ? -20.762 26.101 1.848 1.00 61.97 91 LEU A C 1
ATOM 755 O O . LEU A 1 91 ? -20.519 26.848 0.900 1.00 61.97 91 LEU A O 1
ATOM 759 N N . GLN A 1 92 ? -21.992 25.653 2.117 1.00 49.50 92 GLN A N 1
ATOM 760 C CA . GLN A 1 92 ? -23.239 26.076 1.462 1.00 49.50 92 GLN A CA 1
ATOM 761 C C . GLN A 1 92 ? -24.161 26.744 2.478 1.00 49.50 92 GLN A C 1
ATOM 763 O O . GLN A 1 92 ? -24.882 27.677 2.063 1.00 49.50 92 GLN A O 1
#

Sequence (92 aa):
MLQIATSEDDDTRWDVHLKKIERDLNTSVNKSTGKSAFELLYGYIPRFKDGMFRSLTEDNETYRLPKCLQEEASQHMINAQRKYKAQYMYLQ

Foldseek 3Di:
DPPPPDDVVVVVVVVVCPVVCVVCQQQDQDPQLRGGVVCLVFQFHDDDPCPPVVVVDPDDRPGDDSVVSVVSSVVSNVVVVVVVVVVVVVVD

Secondary structure (DSSP, 8-state):
-------TTSTT-HHHHHHHHHHHHHHSBPTTTSSBHHHHHHSS---SS-GGGGGG---------HHHHHHHHHHHHHHHHHHHHHHHHTT-

pLDDT: mean 80.48, std 16.03, range [31.17, 96.69]

InterPro domains:
  IPR036397 Ribonuclease H superfamily [G3DSA:3.30.420.10] (1-86)